Protein AF-A0A392QXQ5-F1 (afdb_monomer_lite)

Structure (mmCIF, N/CA/C/O backbone):
data_AF-A0A392QXQ5-F1
#
_entry.id   AF-A0A392QXQ5-F1
#
loop_
_atom_site.group_PDB
_atom_site.id
_atom_site.type_symbol
_atom_site.label_atom_id
_atom_site.label_alt_id
_atom_site.label_comp_id
_atom_site.label_asym_id
_atom_site.label_entity_id
_atom_site.label_seq_id
_atom_site.pdbx_PDB_ins_code
_atom_site.Cartn_x
_atom_site.Cartn_y
_atom_site.Cartn_z
_atom_site.occupancy
_atom_site.B_iso_or_equiv
_atom_site.auth_seq_id
_atom_site.auth_comp_id
_atom_site.auth_asym_id
_atom_site.auth_atom_id
_atom_site.pdbx_PDB_model_num
ATOM 1 N N . MET A 1 1 ? -25.030 0.371 0.013 1.00 56.38 1 MET A N 1
ATOM 2 C CA . MET A 1 1 ? -24.804 -0.456 -1.191 1.00 56.38 1 MET A CA 1
ATOM 3 C C . MET A 1 1 ? -24.640 0.428 -2.415 1.00 56.38 1 MET A C 1
ATOM 5 O O . MET A 1 1 ? -23.502 0.581 -2.814 1.00 56.38 1 MET A O 1
ATOM 9 N N . ILE A 1 2 ? -25.663 1.169 -2.863 1.00 69.69 2 ILE A N 1
ATOM 10 C CA . ILE A 1 2 ? -25.602 2.002 -4.089 1.00 69.69 2 ILE A CA 1
ATOM 11 C C . ILE A 1 2 ? -24.387 2.955 -4.162 1.00 69.69 2 ILE A C 1
ATOM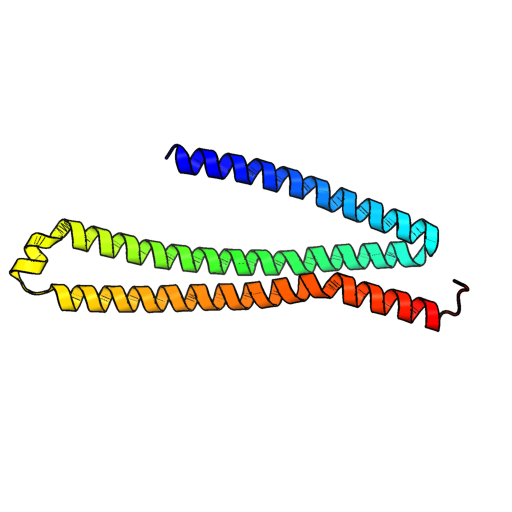 13 O O . ILE A 1 2 ? -23.762 3.052 -5.208 1.00 69.69 2 ILE A O 1
ATOM 17 N N . ASN A 1 3 ? -24.000 3.623 -3.066 1.00 71.44 3 ASN A N 1
ATOM 18 C CA . ASN A 1 3 ? -22.841 4.534 -3.077 1.00 71.44 3 ASN A CA 1
ATOM 19 C C . ASN A 1 3 ? -21.503 3.819 -3.337 1.00 71.44 3 ASN A C 1
ATOM 21 O O . ASN A 1 3 ? -20.674 4.322 -4.081 1.00 71.44 3 ASN A O 1
ATOM 25 N N . VAL A 1 4 ? -21.320 2.633 -2.746 1.00 69.25 4 VAL A N 1
ATOM 26 C CA . VAL A 1 4 ? -20.111 1.812 -2.924 1.00 69.25 4 VAL A CA 1
ATOM 27 C C . VAL A 1 4 ? -20.056 1.247 -4.342 1.00 69.25 4 VAL A C 1
ATOM 29 O O . VAL A 1 4 ? -18.980 1.145 -4.920 1.00 69.25 4 VAL A O 1
ATOM 32 N N . ASP A 1 5 ? -21.213 0.916 -4.918 1.00 73.62 5 ASP A N 1
ATOM 33 C CA . ASP A 1 5 ? -21.304 0.413 -6.288 1.00 73.62 5 ASP A CA 1
ATOM 34 C C . ASP A 1 5 ? -20.977 1.512 -7.316 1.00 73.62 5 ASP A C 1
ATOM 36 O O . ASP A 1 5 ? -20.257 1.254 -8.279 1.00 73.62 5 ASP A O 1
ATOM 40 N N . VAL A 1 6 ? -21.426 2.754 -7.088 1.00 76.38 6 VAL A N 1
ATOM 41 C CA . VAL A 1 6 ? -21.096 3.913 -7.942 1.00 76.38 6 VAL A CA 1
ATOM 42 C C . VAL A 1 6 ? -19.604 4.261 -7.872 1.00 76.38 6 VAL A C 1
ATOM 44 O O . VAL A 1 6 ? -18.991 4.489 -8.915 1.00 76.38 6 VAL A O 1
ATOM 47 N N . GLU A 1 7 ? -19.002 4.243 -6.678 1.00 73.06 7 GLU A N 1
ATOM 48 C CA . GLU A 1 7 ? -17.552 4.437 -6.503 1.00 73.06 7 GLU A CA 1
ATOM 49 C C . GLU A 1 7 ? -16.746 3.367 -7.247 1.00 73.06 7 GLU A C 1
ATOM 51 O O . GLU A 1 7 ? -15.837 3.689 -8.011 1.00 73.06 7 GLU A O 1
ATOM 56 N N . ARG A 1 8 ? -17.137 2.093 -7.113 1.00 71.19 8 ARG A N 1
ATOM 57 C CA . ARG A 1 8 ? -16.475 0.982 -7.810 1.00 71.19 8 ARG A CA 1
ATOM 58 C C . ARG A 1 8 ? -16.538 1.120 -9.324 1.00 71.19 8 ARG A C 1
ATOM 60 O O . ARG A 1 8 ? -15.553 0.833 -9.997 1.00 71.19 8 ARG A O 1
ATOM 67 N N . VAL A 1 9 ? -17.682 1.536 -9.867 1.00 76.44 9 VAL A N 1
ATOM 68 C CA . VAL A 1 9 ? -17.842 1.751 -11.312 1.00 76.44 9 VAL A CA 1
ATOM 69 C C . VAL A 1 9 ? -16.952 2.902 -11.789 1.00 76.44 9 VAL A C 1
ATOM 71 O O . VAL A 1 9 ? -16.299 2.766 -12.824 1.00 76.44 9 VAL A O 1
ATOM 74 N N . GLY A 1 10 ? -16.865 3.995 -11.026 1.00 76.38 10 GLY A N 1
ATOM 75 C CA . GLY A 1 10 ? -15.949 5.104 -11.316 1.00 76.38 10 GLY A CA 1
ATOM 76 C C . GLY A 1 10 ? -14.480 4.669 -11.334 1.00 76.38 10 GLY A C 1
ATOM 77 O O . GLY A 1 10 ? -13.762 4.945 -12.299 1.00 76.38 10 GLY A O 1
ATOM 78 N N . ASP A 1 11 ? -14.056 3.907 -10.325 1.00 73.38 11 ASP A N 1
ATOM 79 C CA . ASP A 1 11 ? -12.704 3.344 -10.260 1.00 73.38 11 ASP A CA 1
ATOM 80 C C . ASP A 1 11 ? -12.415 2.384 -11.417 1.00 73.38 11 ASP A C 1
ATOM 82 O O . ASP A 1 11 ? -11.297 2.363 -11.936 1.00 73.38 11 ASP A O 1
ATOM 86 N N . PHE A 1 12 ? -13.413 1.621 -11.868 1.00 73.25 12 PHE A N 1
ATOM 87 C CA . PHE A 1 12 ? -13.287 0.737 -13.026 1.00 73.25 12 PHE A CA 1
ATOM 88 C C . PHE A 1 12 ? -12.942 1.505 -14.302 1.00 73.25 12 PHE A C 1
ATOM 90 O O . PHE A 1 12 ? -12.029 1.106 -15.027 1.00 73.25 12 PHE A O 1
ATOM 97 N N . PHE A 1 13 ? -13.627 2.618 -14.571 1.00 77.19 13 PHE A N 1
ATOM 98 C CA . PHE A 1 13 ? -13.326 3.447 -15.740 1.00 77.19 13 PHE A CA 1
ATOM 99 C C . PHE A 1 13 ? -11.911 4.025 -15.681 1.00 77.19 13 PHE A C 1
ATOM 101 O O . PHE A 1 13 ? -11.207 4.026 -16.693 1.00 77.19 13 PHE A O 1
ATOM 108 N N . ASN A 1 14 ? -11.465 4.448 -14.498 1.00 70.31 14 ASN A N 1
ATOM 109 C CA . ASN A 1 14 ? -10.111 4.958 -14.303 1.00 70.31 14 ASN A CA 1
ATOM 110 C C . ASN A 1 14 ? -9.048 3.860 -14.530 1.00 70.31 14 ASN A C 1
ATOM 112 O O . ASN A 1 14 ? -8.073 4.066 -15.254 1.00 70.31 14 ASN A O 1
ATOM 116 N N . HIS A 1 15 ? -9.282 2.647 -14.016 1.00 72.31 15 HIS A N 1
ATOM 117 C CA . HIS A 1 15 ? -8.394 1.497 -14.233 1.00 72.31 15 HIS A CA 1
ATOM 118 C C . HIS A 1 15 ? -8.333 1.056 -15.701 1.00 72.31 15 HIS A C 1
ATOM 120 O O . HIS A 1 15 ? -7.251 0.747 -16.203 1.00 72.31 15 HIS A O 1
ATOM 126 N N . ILE A 1 16 ? -9.467 1.046 -16.408 1.00 77.06 16 ILE A N 1
ATOM 127 C CA . ILE A 1 16 ? -9.521 0.712 -17.840 1.00 77.06 16 ILE A CA 1
ATOM 128 C C . ILE A 1 16 ? -8.742 1.744 -18.660 1.00 77.06 16 ILE A C 1
ATOM 130 O O . ILE A 1 16 ? -8.002 1.375 -19.574 1.00 77.06 16 ILE A O 1
ATOM 134 N N . HIS A 1 17 ? -8.867 3.029 -18.320 1.00 73.12 17 HIS A N 1
ATOM 135 C CA . HIS A 1 17 ? -8.112 4.080 -18.990 1.00 73.12 17 HIS A CA 1
ATOM 136 C C . HIS A 1 17 ? -6.602 3.921 -18.752 1.00 73.12 17 HIS A C 1
ATOM 138 O O . HIS A 1 17 ? -5.822 3.938 -19.705 1.00 73.12 17 HIS A O 1
ATOM 144 N N . GLY A 1 18 ? -6.190 3.653 -17.509 1.00 71.12 18 GLY A N 1
ATOM 145 C CA . GLY A 1 18 ? -4.792 3.370 -17.171 1.00 71.12 18 GLY A CA 1
ATOM 146 C C . GLY A 1 18 ? -4.214 2.162 -17.921 1.00 71.12 18 GLY A C 1
ATOM 147 O O . GLY A 1 18 ? -3.097 2.239 -18.434 1.00 71.12 18 GLY A O 1
ATOM 148 N N . LEU A 1 19 ? -4.987 1.079 -18.063 1.00 72.12 19 LEU A N 1
ATOM 149 C CA . LEU A 1 19 ? -4.566 -0.150 -18.751 1.00 72.12 19 LEU A CA 1
ATOM 150 C C . LEU A 1 19 ? -4.152 0.071 -20.212 1.00 72.12 19 LEU A C 1
ATOM 152 O O . LEU A 1 19 ? -3.223 -0.587 -20.676 1.00 72.12 19 LEU A O 1
ATOM 156 N N . TRP A 1 20 ? -4.812 0.982 -20.935 1.00 73.88 20 TRP A N 1
ATOM 157 C CA . TRP A 1 20 ? -4.508 1.260 -22.346 1.00 73.88 20 TRP A CA 1
ATOM 158 C C . TRP A 1 20 ? -3.545 2.444 -22.546 1.00 73.88 20 TRP A C 1
ATOM 160 O O . TRP A 1 20 ? -2.771 2.462 -23.504 1.00 73.88 20 TRP A O 1
ATOM 170 N N . VAL A 1 21 ? -3.524 3.418 -21.632 1.00 74.62 21 VAL A N 1
ATOM 171 C CA . VAL A 1 21 ? -2.593 4.561 -21.705 1.00 74.62 21 VAL A CA 1
ATOM 172 C C . VAL A 1 21 ? -1.136 4.127 -21.482 1.00 74.62 21 VAL A C 1
ATOM 174 O O . VAL A 1 21 ? -0.248 4.584 -22.202 1.00 74.62 21 VAL A O 1
ATOM 177 N N . ILE A 1 22 ? -0.880 3.197 -20.555 1.00 70.75 22 ILE A N 1
ATOM 178 C CA . ILE A 1 22 ? 0.469 2.677 -20.250 1.00 70.75 22 ILE A CA 1
ATOM 179 C C . ILE A 1 22 ? 1.176 2.044 -21.473 1.00 70.75 22 ILE A C 1
ATOM 181 O O . ILE A 1 22 ? 2.327 2.413 -21.748 1.00 70.75 22 ILE A O 1
ATOM 185 N N . PRO A 1 23 ? 0.559 1.119 -22.241 1.00 72.19 23 PRO A N 1
ATOM 186 C CA . PRO A 1 23 ? 1.204 0.543 -23.419 1.00 72.19 23 PRO A CA 1
ATOM 187 C C . PRO A 1 23 ? 1.409 1.579 -24.527 1.00 72.19 23 PRO A C 1
ATOM 189 O O . PRO A 1 23 ? 2.476 1.595 -25.138 1.00 72.19 23 PRO A O 1
ATOM 192 N N . ILE A 1 24 ? 0.457 2.496 -24.740 1.00 73.94 24 ILE A N 1
ATOM 193 C CA . ILE A 1 24 ? 0.617 3.593 -25.709 1.00 73.94 24 ILE A CA 1
ATOM 194 C C . ILE A 1 24 ? 1.827 4.463 -25.362 1.00 73.94 24 ILE A C 1
ATOM 196 O O . ILE A 1 24 ? 2.662 4.730 -26.228 1.00 73.94 24 ILE A O 1
ATOM 200 N N . GLN A 1 25 ? 1.950 4.878 -24.101 1.00 73.50 25 GLN A N 1
ATOM 201 C CA . GLN A 1 25 ? 3.068 5.698 -23.641 1.00 73.50 25 GLN A CA 1
ATOM 202 C C . GLN A 1 25 ? 4.408 4.967 -23.812 1.00 73.50 25 GLN A C 1
ATOM 204 O O . GLN A 1 25 ? 5.393 5.571 -24.239 1.00 73.50 25 GLN A O 1
ATOM 209 N N . THR A 1 26 ? 4.432 3.660 -23.539 1.00 70.75 26 THR A N 1
ATOM 210 C CA . THR A 1 26 ? 5.624 2.819 -23.711 1.00 70.75 26 THR A CA 1
ATOM 211 C C . THR A 1 26 ? 6.045 2.737 -25.179 1.00 70.75 26 THR A C 1
ATOM 213 O O . THR A 1 26 ? 7.218 2.931 -25.487 1.00 70.75 26 THR A O 1
ATOM 216 N N . VAL A 1 27 ? 5.101 2.519 -26.100 1.00 71.38 27 VAL A N 1
ATOM 217 C CA . VAL A 1 27 ? 5.370 2.453 -27.549 1.00 71.38 27 VAL A CA 1
ATOM 218 C C . VAL A 1 27 ? 5.849 3.800 -28.097 1.00 71.38 27 VAL A C 1
ATOM 220 O O . VAL A 1 27 ? 6.801 3.839 -28.878 1.00 71.38 27 VAL A O 1
ATOM 223 N N . LEU A 1 28 ? 5.246 4.911 -27.665 1.00 72.19 28 LEU A N 1
ATOM 224 C CA . LEU A 1 28 ? 5.673 6.263 -28.047 1.00 72.19 28 LEU A CA 1
ATOM 225 C C . LEU A 1 28 ? 7.110 6.555 -27.597 1.00 72.19 28 LEU A C 1
ATOM 227 O O . LEU A 1 28 ? 7.923 7.002 -28.406 1.00 72.19 28 LEU A O 1
ATOM 231 N N . ALA A 1 29 ? 7.447 6.242 -26.343 1.00 67.19 29 ALA A N 1
ATOM 232 C CA . ALA A 1 29 ? 8.806 6.390 -25.826 1.00 67.19 29 ALA A CA 1
ATOM 233 C C . ALA A 1 29 ? 9.813 5.514 -26.595 1.00 67.19 29 ALA A C 1
ATOM 235 O O . ALA A 1 29 ? 10.886 5.991 -26.967 1.00 67.19 29 ALA A O 1
ATOM 236 N N . LEU A 1 30 ? 9.441 4.263 -26.900 1.00 63.94 30 LEU A N 1
ATOM 237 C CA . LEU A 1 30 ? 10.256 3.342 -27.701 1.00 63.94 30 LEU A CA 1
ATOM 238 C C . LEU A 1 30 ? 10.533 3.908 -29.099 1.00 63.94 30 LEU A C 1
ATOM 240 O O . LEU A 1 30 ? 11.655 3.837 -29.595 1.00 63.94 30 LEU A O 1
ATOM 244 N N . THR A 1 31 ? 9.505 4.489 -29.720 1.00 63.00 31 THR A N 1
ATOM 245 C CA . THR A 1 31 ? 9.566 5.038 -31.078 1.00 63.00 31 THR A CA 1
ATOM 246 C C . THR A 1 31 ? 10.486 6.254 -31.135 1.00 63.00 31 THR A C 1
ATOM 248 O O . THR A 1 31 ? 11.372 6.310 -31.985 1.00 63.00 31 THR A O 1
ATOM 251 N N . ILE A 1 32 ? 10.345 7.194 -30.193 1.00 66.56 32 ILE A N 1
ATOM 252 C CA . ILE A 1 32 ? 11.218 8.376 -30.098 1.00 66.56 32 ILE A CA 1
ATOM 253 C C . ILE A 1 32 ? 12.678 7.950 -29.890 1.00 66.56 32 ILE A C 1
ATOM 255 O O . ILE A 1 32 ? 13.576 8.485 -30.541 1.00 66.56 32 ILE A O 1
ATOM 259 N N . LEU A 1 33 ? 12.929 6.958 -29.034 1.00 64.62 33 LEU A N 1
ATOM 260 C CA . LEU A 1 33 ? 14.281 6.466 -28.770 1.00 64.62 33 LEU A CA 1
ATOM 261 C C . LEU A 1 33 ? 14.888 5.735 -29.981 1.00 64.62 33 LEU A C 1
ATOM 263 O O . LEU A 1 33 ? 16.068 5.916 -30.282 1.00 64.62 33 LEU A O 1
ATOM 267 N N . CYS A 1 34 ? 14.083 4.952 -30.703 1.00 60.16 34 CYS A N 1
ATOM 268 C CA . CYS A 1 34 ? 14.512 4.225 -31.898 1.00 60.16 34 CYS A CA 1
ATOM 269 C C . CYS A 1 34 ? 14.911 5.170 -33.042 1.00 60.16 34 CYS A C 1
ATOM 271 O O . CYS A 1 34 ? 15.856 4.877 -33.774 1.00 60.16 34 CYS A O 1
ATOM 273 N N . ILE A 1 35 ? 14.218 6.307 -33.177 1.00 60.97 35 ILE A N 1
ATOM 274 C CA . ILE A 1 35 ? 14.521 7.326 -34.193 1.00 60.97 35 ILE A CA 1
ATOM 275 C C . ILE A 1 35 ? 15.818 8.077 -33.855 1.00 60.97 35 ILE A C 1
ATOM 277 O O . ILE A 1 35 ? 16.568 8.415 -34.764 1.00 60.97 35 ILE A O 1
ATOM 281 N N . ASN A 1 36 ? 16.103 8.312 -32.569 1.00 61.44 36 ASN A N 1
ATOM 282 C CA . ASN A 1 36 ? 17.257 9.117 -32.155 1.00 61.44 36 ASN A CA 1
ATOM 283 C C . ASN A 1 36 ? 18.561 8.314 -31.971 1.00 61.44 36 ASN A C 1
ATOM 285 O O . ASN A 1 36 ? 19.627 8.860 -32.230 1.00 61.44 36 ASN A O 1
ATOM 289 N N . LEU A 1 37 ? 18.522 7.049 -31.522 1.00 58.88 37 LEU A N 1
ATOM 290 C CA . LEU A 1 37 ? 19.740 6.285 -31.176 1.00 58.88 37 LEU A CA 1
ATOM 291 C C . LEU A 1 37 ? 19.889 4.912 -31.898 1.00 58.88 37 LEU A C 1
ATOM 293 O O . LEU A 1 37 ? 20.874 4.204 -31.676 1.00 58.88 37 LEU A O 1
ATOM 297 N N . GLY A 1 38 ? 18.951 4.499 -32.762 1.00 64.38 38 GLY A N 1
ATOM 298 C CA . GLY A 1 38 ? 19.061 3.265 -33.567 1.00 64.38 38 GLY A CA 1
ATOM 299 C C . GLY A 1 38 ? 18.631 1.958 -32.868 1.00 64.38 38 GLY A C 1
ATOM 300 O O . GLY A 1 38 ? 17.866 1.964 -31.905 1.00 64.38 38 GLY A O 1
ATOM 301 N N . TRP A 1 39 ? 19.085 0.797 -33.375 1.00 57.38 39 TRP A N 1
ATOM 302 C CA . TRP A 1 39 ? 18.543 -0.534 -33.008 1.00 57.38 39 TRP A CA 1
ATOM 303 C C . TRP A 1 39 ? 18.954 -1.024 -31.603 1.00 57.38 39 TRP A C 1
ATOM 305 O O . TRP A 1 39 ? 18.204 -1.741 -30.941 1.00 57.38 39 TRP A O 1
ATOM 315 N N . ILE A 1 40 ? 20.121 -0.592 -31.118 1.00 61.38 40 ILE A N 1
ATOM 316 C CA . ILE A 1 40 ? 20.687 -0.949 -29.803 1.00 61.38 40 ILE A CA 1
ATOM 317 C C . ILE A 1 40 ? 19.799 -0.449 -28.629 1.00 61.38 40 ILE A C 1
ATOM 319 O O . ILE A 1 40 ? 19.466 -1.248 -27.750 1.00 61.38 40 ILE A O 1
ATOM 323 N N . PRO A 1 41 ? 19.329 0.814 -28.609 1.00 65.12 41 PRO A N 1
ATOM 324 C CA . PRO A 1 41 ? 18.394 1.318 -27.596 1.00 65.12 41 PRO A CA 1
ATOM 325 C C . PRO A 1 41 ? 17.046 0.611 -27.563 1.00 65.12 41 PRO A C 1
ATOM 327 O O . PRO A 1 41 ? 16.457 0.488 -26.493 1.00 65.12 41 PRO A O 1
ATOM 330 N N . SER A 1 42 ? 16.542 0.144 -28.710 1.00 64.75 42 SER A N 1
ATOM 331 C CA . SER A 1 42 ? 15.258 -0.564 -28.763 1.00 64.75 42 SER A CA 1
ATOM 332 C C . SER A 1 42 ? 15.309 -1.875 -27.972 1.00 64.75 42 SER A C 1
ATOM 334 O O . SER A 1 42 ? 14.336 -2.231 -27.307 1.00 64.75 42 SER A O 1
ATOM 336 N N . LEU A 1 43 ? 16.447 -2.576 -28.005 1.00 66.69 43 LEU A N 1
ATOM 337 C CA . LEU A 1 43 ? 16.660 -3.799 -27.231 1.00 66.69 43 LEU A CA 1
ATOM 338 C C . LEU A 1 43 ? 16.822 -3.497 -25.730 1.00 66.69 43 LEU A C 1
ATOM 340 O O . LEU A 1 43 ? 16.295 -4.227 -24.891 1.00 66.69 43 LEU A O 1
ATOM 344 N N . ALA A 1 44 ? 17.495 -2.391 -25.395 1.00 65.88 44 ALA A N 1
ATOM 345 C CA . ALA A 1 44 ? 17.618 -1.908 -24.019 1.00 65.88 44 ALA A CA 1
ATOM 346 C C . ALA A 1 44 ? 16.265 -1.463 -23.436 1.00 65.88 44 ALA A C 1
ATOM 348 O O . ALA A 1 44 ? 15.960 -1.738 -22.281 1.00 65.88 44 ALA A O 1
ATOM 349 N N . ALA A 1 45 ? 15.408 -0.826 -24.231 1.00 65.38 45 ALA A N 1
ATOM 350 C CA . ALA A 1 45 ? 14.081 -0.429 -23.782 1.00 65.38 45 ALA A CA 1
ATOM 351 C C . ALA A 1 45 ? 13.163 -1.647 -23.578 1.00 65.38 45 ALA A C 1
ATOM 353 O O . ALA A 1 45 ? 12.463 -1.718 -22.571 1.00 65.38 45 ALA A O 1
ATOM 354 N N . PHE A 1 46 ? 13.234 -2.656 -24.454 1.00 70.00 46 PHE A N 1
ATOM 355 C CA . PHE A 1 46 ? 12.507 -3.916 -24.265 1.00 70.00 46 PHE A CA 1
ATOM 356 C C . PHE A 1 46 ? 12.945 -4.662 -22.993 1.00 70.00 46 PHE A C 1
ATOM 358 O O . PHE A 1 46 ? 12.102 -5.178 -22.250 1.00 70.00 46 PHE A O 1
ATOM 365 N N . SER A 1 47 ? 14.251 -4.688 -22.698 1.00 71.81 47 SER A N 1
ATOM 366 C CA . SER A 1 47 ? 14.760 -5.308 -21.470 1.00 71.81 47 SER A CA 1
ATOM 367 C C . SER A 1 47 ? 14.332 -4.536 -20.219 1.00 71.81 47 SER A C 1
ATOM 369 O O . SER A 1 47 ? 13.918 -5.162 -19.244 1.00 71.81 47 SER A O 1
ATOM 371 N N . VAL A 1 48 ? 14.320 -3.200 -20.264 1.00 69.88 48 VAL A N 1
ATOM 372 C CA . VAL A 1 48 ? 13.820 -2.351 -19.171 1.00 69.88 48 VAL A CA 1
ATOM 373 C C . VAL A 1 48 ? 12.321 -2.550 -18.950 1.00 69.88 48 VAL A C 1
ATOM 375 O O . VAL A 1 48 ? 11.911 -2.768 -17.814 1.00 69.88 48 VAL A O 1
ATOM 378 N N . THR A 1 49 ? 11.491 -2.552 -19.997 1.00 71.62 49 THR A N 1
ATOM 379 C CA . THR A 1 49 ? 10.045 -2.802 -19.860 1.00 71.62 49 THR A CA 1
ATOM 380 C C . THR A 1 49 ? 9.768 -4.190 -19.282 1.00 71.62 49 THR A C 1
ATOM 382 O O . THR A 1 49 ? 8.931 -4.331 -18.390 1.00 71.62 49 THR A O 1
ATOM 385 N N . THR A 1 50 ? 10.509 -5.208 -19.725 1.00 76.25 50 THR A N 1
ATOM 386 C CA . THR A 1 50 ? 10.390 -6.570 -19.183 1.00 76.25 50 THR A CA 1
ATOM 387 C C . THR A 1 50 ? 10.801 -6.617 -17.711 1.00 76.25 50 THR A C 1
ATOM 389 O O . THR A 1 50 ? 10.083 -7.187 -16.891 1.00 76.25 50 THR A O 1
ATOM 392 N N . LEU A 1 51 ? 11.907 -5.961 -17.347 1.00 75.06 51 LEU A N 1
ATOM 393 C CA . LEU A 1 51 ? 12.369 -5.859 -15.963 1.00 75.06 51 LEU A CA 1
ATOM 394 C C . LEU A 1 51 ? 11.334 -5.149 -15.079 1.00 75.06 51 LEU A C 1
ATOM 396 O O . LEU A 1 51 ? 11.021 -5.627 -13.995 1.00 75.06 51 LEU A O 1
ATOM 400 N N . VAL A 1 52 ? 10.750 -4.048 -15.555 1.00 70.56 52 VAL A N 1
ATOM 401 C CA . VAL A 1 52 ? 9.698 -3.306 -14.847 1.00 70.56 52 VAL A CA 1
ATOM 402 C C . VAL A 1 52 ? 8.456 -4.179 -14.647 1.00 70.56 52 VAL A C 1
ATOM 404 O O . VAL A 1 52 ? 7.913 -4.207 -13.544 1.00 70.56 52 VAL A O 1
ATOM 407 N N . MET A 1 53 ? 8.023 -4.939 -15.656 1.00 73.06 53 MET A N 1
ATOM 408 C CA . MET A 1 53 ? 6.882 -5.861 -15.542 1.00 73.06 53 MET A CA 1
ATOM 409 C C . MET A 1 53 ? 7.145 -6.966 -14.501 1.00 73.06 53 MET A C 1
ATOM 411 O O . MET A 1 53 ? 6.300 -7.248 -13.643 1.00 73.06 53 MET A O 1
ATOM 415 N N . VAL A 1 54 ? 8.347 -7.552 -14.534 1.00 74.81 54 VAL A N 1
ATOM 416 C CA . VAL A 1 54 ? 8.779 -8.594 -13.590 1.00 74.81 54 VAL A CA 1
ATOM 417 C C . VAL A 1 54 ? 8.940 -8.041 -12.177 1.00 74.81 54 VAL A C 1
ATOM 419 O O . VAL A 1 54 ? 8.591 -8.740 -11.238 1.00 74.81 54 VAL A O 1
ATOM 422 N N . CYS A 1 55 ? 9.402 -6.802 -12.001 1.00 73.62 55 CYS A N 1
ATOM 423 C CA . CYS A 1 55 ? 9.527 -6.164 -10.688 1.00 73.62 55 CYS A CA 1
ATOM 424 C C . CYS A 1 55 ? 8.175 -5.733 -10.104 1.00 73.62 55 CYS A C 1
ATOM 426 O O . CYS A 1 55 ? 7.976 -5.849 -8.898 1.00 73.62 55 CYS A O 1
ATOM 428 N N . ASN A 1 56 ? 7.229 -5.268 -10.929 1.00 73.06 56 ASN A N 1
ATOM 429 C CA . ASN A 1 56 ? 5.907 -4.842 -10.453 1.00 73.06 56 ASN A CA 1
ATOM 430 C C . ASN A 1 56 ? 5.037 -6.017 -9.987 1.00 73.06 56 ASN A C 1
ATOM 432 O O . ASN A 1 56 ? 4.280 -5.876 -9.031 1.00 73.06 56 ASN A O 1
ATOM 436 N N . THR A 1 57 ? 5.160 -7.183 -10.622 1.00 75.62 57 THR A N 1
ATOM 437 C CA . THR A 1 57 ? 4.351 -8.370 -10.295 1.00 75.62 57 THR A CA 1
ATOM 438 C C . THR A 1 57 ? 4.496 -8.845 -8.831 1.00 75.62 57 THR A C 1
ATOM 440 O O . THR A 1 57 ? 3.477 -8.938 -8.145 1.00 75.62 57 THR A O 1
ATOM 443 N N . PRO A 1 58 ? 5.703 -9.119 -8.292 1.00 76.31 58 PRO A N 1
ATOM 444 C CA . PRO A 1 58 ? 5.882 -9.523 -6.896 1.00 76.31 58 PRO A CA 1
ATOM 445 C C . PRO A 1 58 ? 5.549 -8.391 -5.918 1.00 76.31 58 PRO A C 1
ATOM 447 O O . PRO A 1 58 ? 5.101 -8.634 -4.803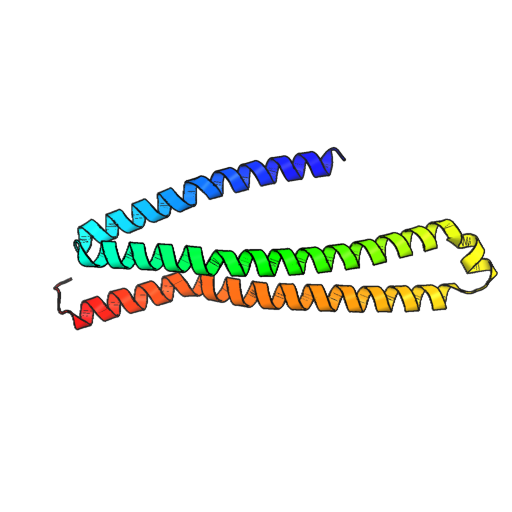 1.00 76.31 58 PRO A O 1
ATOM 450 N N . LEU A 1 59 ? 5.736 -7.140 -6.333 1.00 74.12 59 LEU A N 1
ATOM 451 C CA . LEU A 1 59 ? 5.406 -5.972 -5.525 1.00 74.12 59 LEU A CA 1
ATOM 452 C C . LEU A 1 59 ? 3.894 -5.853 -5.312 1.00 74.12 59 LEU A C 1
ATOM 454 O O . LEU A 1 59 ? 3.434 -5.662 -4.186 1.00 74.12 59 LEU A O 1
ATOM 458 N N . ALA A 1 60 ? 3.126 -6.043 -6.386 1.00 75.56 60 ALA A N 1
ATOM 459 C CA . ALA A 1 60 ? 1.672 -6.046 -6.355 1.00 75.56 60 ALA A CA 1
ATOM 460 C C . ALA A 1 60 ? 1.131 -7.206 -5.508 1.00 75.56 60 ALA A C 1
ATOM 462 O O . ALA A 1 60 ? 0.214 -7.003 -4.712 1.00 75.56 60 ALA A O 1
ATOM 463 N N . THR A 1 61 ? 1.713 -8.407 -5.606 1.00 77.00 61 THR A N 1
ATOM 464 C CA . THR A 1 61 ? 1.285 -9.545 -4.772 1.00 77.00 61 THR A CA 1
ATOM 465 C C . THR A 1 61 ? 1.621 -9.339 -3.294 1.00 77.00 61 THR A C 1
ATOM 467 O O . THR A 1 61 ? 0.796 -9.657 -2.434 1.00 77.00 61 THR A O 1
ATOM 470 N N . MET A 1 62 ? 2.774 -8.740 -2.972 1.00 76.56 62 MET A N 1
ATOM 471 C CA . MET A 1 62 ? 3.105 -8.349 -1.596 1.00 76.56 62 MET A CA 1
ATOM 472 C C . MET A 1 62 ? 2.125 -7.306 -1.046 1.00 76.56 62 MET A C 1
ATOM 474 O O . MET A 1 62 ? 1.655 -7.453 0.084 1.00 76.56 62 MET A O 1
ATOM 478 N N . GLN A 1 63 ? 1.784 -6.281 -1.834 1.00 75.88 63 GLN A N 1
ATOM 479 C CA . GLN A 1 63 ? 0.797 -5.272 -1.445 1.00 75.88 63 GLN A CA 1
ATOM 480 C C . GLN A 1 63 ? -0.581 -5.896 -1.214 1.00 75.88 63 GLN A C 1
ATOM 482 O O . GLN A 1 63 ? -1.170 -5.655 -0.165 1.00 75.88 63 GLN A O 1
ATOM 487 N N . GLN A 1 64 ? -1.052 -6.764 -2.116 1.00 80.62 64 GLN A N 1
ATOM 488 C CA . GLN A 1 64 ? -2.326 -7.478 -1.960 1.00 80.62 64 GLN A CA 1
ATOM 489 C C . GLN A 1 64 ? -2.371 -8.324 -0.684 1.00 80.62 64 GLN A C 1
ATOM 491 O O . GLN A 1 64 ? -3.358 -8.276 0.053 1.00 80.62 64 GLN A O 1
ATOM 496 N N . GLY A 1 65 ? -1.301 -9.068 -0.383 1.00 83.94 65 GLY A N 1
ATOM 497 C CA . GLY A 1 65 ? -1.218 -9.858 0.847 1.00 83.94 65 GLY A CA 1
ATOM 498 C C . GLY A 1 65 ? -1.304 -8.989 2.104 1.00 83.94 65 GLY A C 1
ATOM 499 O O . GLY A 1 65 ? -1.972 -9.347 3.074 1.00 83.94 65 GLY A O 1
ATOM 500 N N . LEU A 1 66 ? -0.678 -7.814 2.077 1.00 79.25 66 LEU A N 1
ATOM 501 C CA . LEU A 1 66 ? -0.684 -6.878 3.195 1.00 79.25 66 LEU A CA 1
ATOM 502 C C . LEU A 1 66 ? -2.041 -6.165 3.340 1.00 79.25 66 LEU A C 1
ATOM 504 O O . LEU A 1 66 ? -2.535 -6.026 4.458 1.00 79.25 66 LEU A O 1
ATOM 508 N N . THR A 1 67 ? -2.693 -5.813 2.228 1.00 78.38 67 THR A N 1
ATOM 509 C CA . THR A 1 67 ? -4.076 -5.312 2.205 1.00 78.38 67 THR A CA 1
ATOM 510 C C . THR A 1 67 ? -5.048 -6.344 2.771 1.00 78.38 67 THR A C 1
ATOM 512 O O . THR A 1 67 ? -5.877 -5.990 3.604 1.00 78.38 67 THR A O 1
ATOM 515 N N . SER A 1 68 ? -4.910 -7.624 2.411 1.00 86.38 68 SER A N 1
ATOM 516 C CA . SER A 1 68 ? -5.727 -8.700 2.987 1.00 86.38 68 SER A CA 1
ATOM 517 C C . SER A 1 68 ? -5.575 -8.776 4.508 1.00 86.38 68 SER A C 1
ATOM 519 O O . SER A 1 68 ? -6.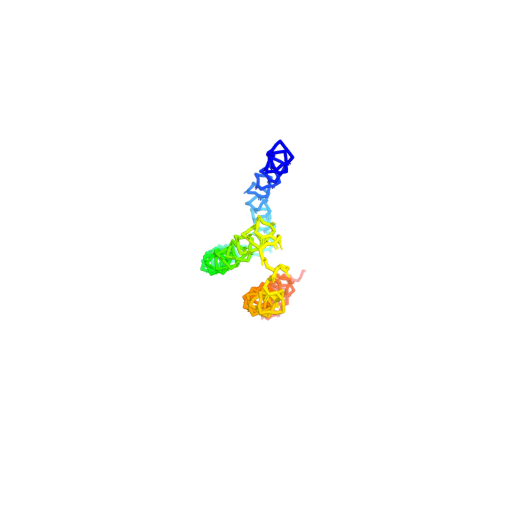574 -8.886 5.212 1.00 86.38 68 SER A O 1
ATOM 521 N N . LYS A 1 69 ? -4.351 -8.647 5.038 1.00 83.31 69 LYS A N 1
ATOM 522 C CA . LYS A 1 69 ? -4.116 -8.634 6.493 1.00 83.31 69 LYS A CA 1
ATOM 523 C C . LYS A 1 69 ? -4.720 -7.421 7.194 1.00 83.31 69 LYS A C 1
ATOM 525 O O . LYS A 1 69 ? -5.199 -7.553 8.318 1.00 83.31 69 LYS A O 1
ATOM 530 N N . ILE A 1 70 ? -4.700 -6.256 6.548 1.00 81.81 70 ILE A N 1
ATOM 531 C CA . ILE A 1 70 ? -5.367 -5.055 7.062 1.00 81.81 70 ILE A CA 1
ATOM 532 C C . ILE A 1 70 ? -6.879 -5.291 7.115 1.00 81.81 70 ILE A C 1
ATOM 534 O O . ILE A 1 70 ? -7.483 -5.033 8.151 1.00 81.81 70 ILE A O 1
ATOM 538 N N . MET A 1 71 ? -7.470 -5.850 6.054 1.00 81.31 71 MET A N 1
ATOM 539 C CA . MET A 1 71 ? -8.903 -6.158 6.009 1.00 81.31 71 MET A CA 1
ATOM 540 C C . MET A 1 71 ? -9.321 -7.141 7.108 1.00 81.31 71 MET A C 1
ATOM 542 O O . MET A 1 71 ? -10.278 -6.856 7.824 1.00 81.31 71 MET A O 1
ATOM 546 N N . ASP A 1 72 ? -8.564 -8.224 7.323 1.00 87.69 72 ASP A N 1
ATOM 547 C CA . ASP A 1 72 ? -8.828 -9.181 8.410 1.00 87.69 72 ASP A CA 1
ATOM 548 C C . ASP A 1 72 ? -8.842 -8.488 9.792 1.00 87.69 72 ASP A C 1
ATOM 550 O O . ASP A 1 72 ? -9.699 -8.760 10.640 1.00 87.69 72 ASP A O 1
ATOM 554 N N . ALA A 1 73 ? -7.891 -7.575 10.036 1.00 82.69 73 ALA A N 1
ATOM 555 C CA . ALA A 1 73 ? -7.797 -6.827 11.291 1.00 82.69 73 ALA A CA 1
ATOM 556 C C . ALA A 1 73 ? -8.948 -5.818 11.457 1.00 82.69 73 ALA A C 1
ATOM 558 O O . ALA A 1 73 ? -9.534 -5.714 12.542 1.00 82.69 73 ALA A O 1
ATOM 559 N N . THR A 1 74 ? -9.305 -5.109 10.384 1.00 82.00 74 THR A N 1
ATOM 560 C CA . THR A 1 74 ? -10.437 -4.177 10.358 1.00 82.00 74 THR A CA 1
ATOM 561 C C . THR A 1 74 ? -11.762 -4.907 10.605 1.00 82.00 74 THR A C 1
ATOM 563 O O . THR A 1 74 ? -12.567 -4.437 11.414 1.00 82.00 74 THR A O 1
ATOM 566 N N . ASP A 1 75 ? -11.969 -6.082 10.004 1.00 88.12 75 ASP A N 1
ATOM 567 C CA . ASP A 1 75 ? -13.166 -6.907 10.211 1.00 88.12 75 ASP A CA 1
ATOM 568 C C . ASP A 1 75 ? -13.280 -7.387 11.662 1.00 88.12 75 ASP A C 1
ATOM 570 O O . ASP A 1 75 ? -14.354 -7.303 12.270 1.00 88.12 75 ASP A O 1
ATOM 574 N N . ALA A 1 76 ? -12.170 -7.818 12.269 1.00 86.06 76 ALA A N 1
ATOM 575 C CA . ALA A 1 76 ? -12.142 -8.206 13.678 1.00 86.06 76 ALA A CA 1
ATOM 576 C C . ALA A 1 76 ? -12.540 -7.041 14.604 1.00 86.06 76 ALA A C 1
ATOM 578 O O . ALA A 1 76 ? -13.360 -7.220 15.516 1.00 86.06 76 ALA A O 1
ATOM 579 N N . ARG A 1 77 ? -12.021 -5.830 14.350 1.00 87.44 77 ARG A N 1
ATOM 580 C CA . ARG A 1 77 ? -12.403 -4.616 15.092 1.00 87.44 77 ARG A CA 1
ATOM 581 C C . ARG A 1 77 ? -13.880 -4.281 14.892 1.00 87.44 77 ARG A C 1
ATOM 583 O O . ARG A 1 77 ? -14.573 -3.964 15.864 1.00 87.44 77 ARG A O 1
ATOM 590 N N . MET A 1 78 ? -14.371 -4.341 13.657 1.00 83.69 78 MET A N 1
ATOM 591 C CA . MET A 1 78 ? -15.748 -3.980 13.318 1.00 83.69 78 MET A CA 1
ATOM 592 C C . MET A 1 78 ? -16.754 -4.950 13.942 1.00 83.69 78 MET A C 1
ATOM 594 O O . MET A 1 78 ? -17.741 -4.509 14.536 1.00 83.69 78 MET A O 1
ATOM 598 N N . LYS A 1 79 ? -16.455 -6.254 13.915 1.00 88.12 79 LYS A N 1
ATOM 599 C CA . LYS A 1 79 ? -17.244 -7.285 14.598 1.00 88.12 79 LYS A CA 1
ATOM 600 C C . LYS A 1 79 ? -17.307 -7.039 16.104 1.00 88.12 79 LYS A C 1
ATOM 602 O O . LYS A 1 79 ? -18.396 -6.985 16.671 1.00 88.12 79 LYS A O 1
ATOM 607 N N . MET A 1 80 ? -16.158 -6.816 16.739 1.00 82.62 80 MET A N 1
ATOM 608 C CA . MET A 1 80 ? -16.078 -6.590 18.184 1.00 82.62 80 MET A CA 1
ATOM 609 C C . MET A 1 80 ? -16.806 -5.305 18.611 1.00 82.62 80 MET A C 1
ATOM 611 O O . MET A 1 80 ? -17.548 -5.298 19.595 1.00 82.62 80 MET A O 1
ATOM 615 N N . THR A 1 81 ? -16.684 -4.234 17.823 1.00 85.69 81 THR A N 1
ATOM 616 C CA . THR A 1 81 ? -17.420 -2.980 18.048 1.00 85.69 81 THR A CA 1
ATOM 617 C C . THR A 1 81 ? -18.931 -3.194 17.913 1.00 85.69 81 THR A C 1
ATOM 619 O O . THR A 1 81 ? -19.699 -2.717 18.746 1.00 85.69 81 THR A O 1
ATOM 622 N N . SER A 1 82 ? -19.371 -3.953 16.904 1.00 88.12 82 SER A N 1
ATOM 623 C CA . SER A 1 82 ? -20.788 -4.268 16.692 1.00 88.12 82 SER A CA 1
ATOM 624 C C . SER A 1 82 ? -21.378 -5.083 17.849 1.00 88.12 82 SER A C 1
ATOM 626 O O . SER A 1 82 ? -22.443 -4.739 18.363 1.00 88.12 82 SER A O 1
ATOM 628 N N . GLU A 1 83 ? -20.663 -6.107 18.323 1.00 86.50 83 GLU A N 1
ATOM 629 C CA . GLU A 1 83 ? -21.066 -6.914 19.485 1.00 86.50 83 GLU A CA 1
ATOM 630 C C . GLU A 1 83 ? -21.147 -6.079 20.772 1.00 86.50 83 GLU A C 1
ATOM 632 O O . GLU A 1 83 ? -22.071 -6.261 21.570 1.00 86.50 83 GLU A O 1
ATOM 637 N N . THR A 1 84 ? -20.222 -5.131 20.945 1.00 86.06 84 THR A N 1
ATOM 638 C CA . THR A 1 84 ? -20.195 -4.195 22.081 1.00 86.06 84 THR A CA 1
ATOM 639 C C . THR A 1 84 ? -21.420 -3.281 22.071 1.00 86.06 84 THR A C 1
ATOM 641 O O . THR A 1 84 ? -22.122 -3.176 23.075 1.00 86.06 84 THR A O 1
ATOM 644 N N . ILE A 1 85 ? -21.726 -2.665 20.923 1.00 86.25 85 ILE A N 1
ATOM 645 C CA . ILE A 1 85 ? -22.888 -1.777 20.769 1.00 86.25 85 ILE A CA 1
ATOM 646 C C . ILE A 1 85 ? -24.192 -2.557 20.972 1.00 86.25 85 ILE A C 1
ATOM 648 O O . ILE A 1 85 ? -25.103 -2.075 21.646 1.00 86.25 85 ILE A O 1
ATOM 652 N N . LYS A 1 86 ? -24.276 -3.785 20.443 1.00 90.06 86 LYS A N 1
ATOM 653 C CA . LYS A 1 86 ? -25.463 -4.641 20.574 1.00 90.06 86 LYS A CA 1
ATOM 654 C C . LYS A 1 86 ? -25.766 -5.016 22.030 1.00 90.06 86 LYS A C 1
ATOM 656 O O . LYS A 1 86 ? -26.933 -5.136 22.386 1.00 90.06 86 LY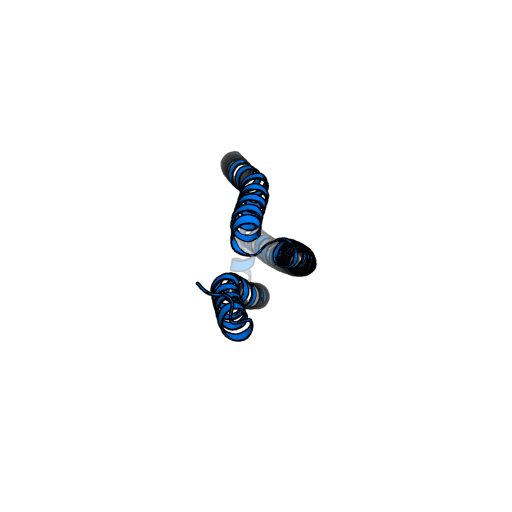S A O 1
ATOM 661 N N . ASN A 1 87 ? -24.740 -5.167 22.870 1.00 89.31 87 ASN A N 1
ATOM 662 C CA . ASN A 1 87 ? -24.873 -5.578 24.274 1.00 89.31 87 ASN A CA 1
ATOM 663 C C . ASN A 1 87 ? -24.601 -4.438 25.279 1.00 89.31 87 ASN A C 1
ATOM 665 O O . ASN A 1 87 ? -24.299 -4.696 26.446 1.00 89.31 87 ASN A O 1
ATOM 669 N N . MET A 1 88 ? -24.729 -3.174 24.860 1.00 89.31 88 MET A N 1
ATOM 670 C CA . MET A 1 88 ? -24.309 -2.006 25.649 1.00 89.31 88 MET A CA 1
ATOM 671 C C . MET A 1 88 ? -24.970 -1.910 27.037 1.00 89.31 88 MET A C 1
ATOM 673 O O . MET A 1 88 ? -24.312 -1.545 28.011 1.00 89.31 88 MET A O 1
ATOM 677 N N . GLN A 1 89 ? -26.258 -2.258 27.161 1.00 89.31 89 GLN A N 1
ATOM 678 C CA . GLN A 1 89 ? -26.954 -2.250 28.458 1.00 89.31 89 GLN A CA 1
ATOM 679 C C . GLN A 1 89 ? -26.329 -3.225 29.464 1.00 89.31 89 GLN A C 1
ATOM 681 O O . GLN A 1 89 ? -26.176 -2.879 30.632 1.00 89.31 89 GLN A O 1
ATOM 686 N N . ILE A 1 90 ? -25.930 -4.416 29.010 1.00 87.94 90 ILE A N 1
ATOM 687 C CA . ILE A 1 90 ? -25.326 -5.452 29.857 1.00 87.94 90 ILE A CA 1
ATOM 688 C C . ILE A 1 90 ? -23.931 -5.007 30.306 1.00 87.94 90 ILE A C 1
ATOM 690 O O . ILE A 1 90 ? -23.590 -5.130 31.480 1.00 87.94 90 ILE A O 1
ATOM 694 N N . LEU A 1 91 ? -23.144 -4.422 29.396 1.00 86.81 91 LEU A N 1
ATOM 695 C CA . LEU A 1 91 ? -21.816 -3.897 29.726 1.00 86.81 91 LEU A CA 1
ATOM 696 C C . LEU A 1 91 ? -21.875 -2.800 30.795 1.00 86.81 91 LEU A C 1
ATOM 698 O O . LEU A 1 91 ? -21.041 -2.801 31.703 1.00 86.81 91 LEU A O 1
ATOM 702 N N . LYS A 1 92 ? -22.868 -1.904 30.713 1.00 87.50 92 LYS A N 1
ATOM 703 C CA . LYS A 1 92 ? -23.116 -0.875 31.733 1.00 87.50 92 LYS A CA 1
ATOM 704 C C . LYS A 1 92 ? -23.524 -1.463 33.075 1.00 87.50 92 LYS A C 1
ATOM 706 O O . LYS A 1 92 ? -23.054 -0.991 34.103 1.00 87.50 92 LYS A O 1
ATOM 711 N N . LEU A 1 93 ? -24.363 -2.498 33.069 1.00 88.06 93 LEU A N 1
ATOM 712 C CA . LEU A 1 93 ? -24.841 -3.145 34.293 1.00 88.06 93 LEU A CA 1
ATOM 713 C C . LEU A 1 93 ? -23.699 -3.792 35.097 1.00 88.06 93 LEU A C 1
ATOM 715 O O . LEU A 1 93 ? -23.746 -3.822 36.323 1.00 88.06 93 LEU A O 1
ATOM 719 N N . HIS A 1 94 ? -22.674 -4.292 34.402 1.00 87.25 94 HIS A N 1
ATOM 720 C CA . HIS A 1 94 ? -21.517 -4.970 34.994 1.00 87.25 94 HIS A CA 1
ATOM 721 C C . HIS A 1 94 ? -20.253 -4.095 35.098 1.00 87.25 94 HIS A C 1
ATOM 723 O O . HIS A 1 94 ? -19.207 -4.595 35.511 1.00 87.25 94 HIS A O 1
ATOM 729 N N . SER A 1 95 ? -20.312 -2.811 34.716 1.00 87.50 95 SER A N 1
ATOM 730 C CA . SER A 1 95 ? -19.149 -1.905 34.649 1.00 87.50 95 SER A CA 1
ATOM 731 C C . SER A 1 95 ? -17.97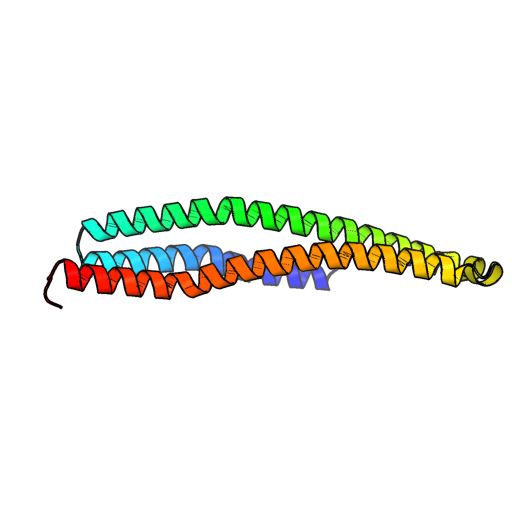5 -2.450 33.811 1.00 87.50 95 SER A C 1
ATOM 733 O O . SER A 1 95 ? -16.810 -2.152 34.073 1.00 87.50 95 SER A O 1
ATOM 735 N N . TRP A 1 96 ? -18.261 -3.252 32.778 1.00 90.56 96 TRP A N 1
ATOM 736 C CA . TRP A 1 96 ? -17.250 -3.884 31.910 1.00 90.56 96 TRP A CA 1
ATOM 737 C C . TRP A 1 96 ? -16.762 -2.990 30.760 1.00 90.56 96 TRP A C 1
ATOM 739 O O . TRP A 1 96 ? -15.945 -3.422 29.944 1.00 90.56 96 TRP A O 1
ATOM 749 N N . GLU A 1 97 ? -17.225 -1.739 30.695 1.00 86.88 97 GLU A N 1
ATOM 750 C CA . GLU A 1 97 ? -16.888 -0.783 29.632 1.00 86.88 97 GLU A CA 1
ATOM 751 C C . GLU A 1 97 ? -15.371 -0.598 29.466 1.00 86.88 97 GLU A C 1
ATOM 753 O O . GLU A 1 97 ? -14.862 -0.648 28.348 1.00 86.88 97 GLU A O 1
ATOM 758 N N . LEU A 1 98 ? -14.632 -0.466 30.575 1.00 87.69 98 LEU A N 1
ATOM 759 C CA . LEU A 1 98 ? -13.173 -0.296 30.564 1.00 87.69 98 LEU A CA 1
ATOM 760 C C . LEU A 1 98 ? -12.435 -1.523 30.011 1.00 87.69 98 LEU A C 1
ATOM 762 O O . LEU A 1 98 ? -11.487 -1.376 29.242 1.00 87.69 98 LEU A O 1
ATOM 766 N N . ILE A 1 99 ? -12.890 -2.730 30.355 1.00 87.75 99 ILE A N 1
ATOM 767 C CA . ILE A 1 99 ? -12.275 -3.989 29.906 1.00 87.75 99 ILE A CA 1
ATOM 768 C C . ILE A 1 99 ? -12.456 -4.144 28.389 1.00 87.75 99 ILE A C 1
ATOM 770 O O . ILE A 1 99 ? -11.515 -4.488 27.669 1.00 87.75 99 ILE A O 1
ATOM 774 N N . PHE A 1 100 ? -13.656 -3.846 27.883 1.00 85.56 100 PHE A N 1
ATOM 775 C CA . PHE A 1 100 ? -13.939 -3.869 26.447 1.00 85.56 100 PHE A CA 1
ATOM 776 C C . PHE A 1 100 ? -13.190 -2.772 25.688 1.00 85.56 100 PHE A C 1
ATOM 778 O O . PHE A 1 100 ? -12.644 -3.037 24.616 1.00 85.56 100 PHE A O 1
ATOM 785 N N . LEU A 1 101 ? -13.103 -1.566 26.254 1.00 87.50 101 LEU A N 1
ATOM 786 C CA . LEU A 1 101 ? -12.336 -0.465 25.678 1.00 87.50 101 LEU A CA 1
ATOM 787 C C . LEU A 1 101 ? -10.855 -0.834 25.537 1.00 87.50 101 LEU A C 1
ATOM 789 O O . LEU A 1 101 ? -10.273 -0.638 24.471 1.00 87.50 101 LEU A O 1
ATOM 793 N N . GLN A 1 102 ? -10.259 -1.423 26.575 1.00 91.00 102 GLN A N 1
ATOM 794 C CA . GLN A 1 102 ? -8.867 -1.867 26.535 1.00 91.00 102 GLN A CA 1
ATOM 795 C C . GLN A 1 102 ? -8.648 -2.937 25.458 1.00 91.00 102 GLN A C 1
ATOM 797 O O . GLN A 1 102 ? -7.673 -2.873 24.709 1.00 91.00 102 GLN A O 1
ATOM 802 N N . LYS A 1 103 ? -9.587 -3.878 25.314 1.00 88.88 103 LYS A N 1
ATOM 803 C CA . LYS A 1 103 ? -9.542 -4.887 24.249 1.00 88.88 103 LYS A CA 1
ATOM 804 C C . LYS A 1 103 ? -9.644 -4.251 22.854 1.00 88.88 103 LYS A C 1
ATOM 806 O O . LYS A 1 103 ? -8.936 -4.671 21.943 1.00 88.88 103 LYS A O 1
ATOM 811 N N . LEU A 1 104 ? -10.471 -3.216 22.684 1.00 88.75 104 LEU A N 1
ATOM 812 C CA . LEU A 1 104 ? -10.628 -2.501 21.411 1.00 88.75 104 LEU A CA 1
ATOM 813 C C . LEU A 1 104 ? -9.353 -1.732 21.042 1.00 88.75 104 LEU A C 1
ATOM 815 O O . LEU A 1 104 ? -8.958 -1.722 19.877 1.00 88.75 104 LEU A O 1
ATOM 819 N N . LEU A 1 105 ? -8.692 -1.125 22.031 1.00 90.31 105 LEU A N 1
ATOM 820 C CA . LEU A 1 105 ? -7.412 -0.439 21.845 1.00 90.31 105 LEU A CA 1
ATOM 821 C C . LEU A 1 105 ? -6.307 -1.409 21.409 1.00 90.31 105 LEU A C 1
ATOM 823 O O . LEU A 1 105 ? -5.595 -1.110 20.458 1.00 90.31 105 LEU A O 1
ATOM 827 N N . GLN A 1 106 ? -6.232 -2.607 21.996 1.00 91.56 106 GLN A N 1
ATOM 828 C CA . GLN A 1 106 ? -5.277 -3.639 21.562 1.00 91.56 106 GLN A CA 1
ATOM 829 C C . GLN A 1 106 ? -5.497 -4.080 20.101 1.00 91.56 106 GLN A C 1
ATOM 831 O O . GLN A 1 106 ? -4.541 -4.255 19.339 1.00 91.56 106 GLN A O 1
ATOM 836 N N . LEU A 1 107 ? -6.760 -4.235 19.689 1.00 84.88 107 LEU A N 1
ATOM 837 C CA . LEU A 1 107 ? -7.123 -4.510 18.293 1.00 84.88 107 LEU A CA 1
ATOM 838 C C . LEU A 1 107 ? -6.713 -3.354 17.366 1.00 84.88 107 LEU A C 1
ATOM 840 O O . LEU A 1 107 ? -6.154 -3.597 16.296 1.00 84.88 107 LEU A O 1
ATOM 844 N N . ARG A 1 108 ? -6.929 -2.106 17.797 1.00 87.06 108 ARG A N 1
ATOM 845 C CA . ARG A 1 108 ? -6.550 -0.900 17.048 1.00 87.06 108 ARG A CA 1
ATOM 846 C C . ARG A 1 108 ? -5.035 -0.765 16.878 1.00 87.06 108 ARG A C 1
ATOM 848 O O . ARG A 1 108 ? -4.591 -0.433 15.782 1.00 87.06 108 ARG A O 1
ATOM 855 N N . ASP A 1 109 ? -4.248 -1.048 17.912 1.00 91.56 109 ASP A N 1
ATOM 856 C CA . ASP A 1 109 ? -2.780 -1.019 17.826 1.00 91.56 109 ASP A CA 1
ATOM 857 C C . ASP A 1 109 ? -2.258 -2.063 16.831 1.00 91.56 109 ASP A C 1
ATOM 859 O O . ASP A 1 109 ? -1.344 -1.799 16.045 1.00 91.56 109 ASP A O 1
ATOM 863 N N . THR A 1 110 ? -2.889 -3.240 16.808 1.00 86.75 110 THR A N 1
ATOM 864 C CA . THR A 1 110 ? -2.555 -4.300 15.849 1.00 86.75 110 THR A CA 1
ATOM 865 C C . THR A 1 110 ? -2.874 -3.870 14.414 1.00 86.75 110 THR A C 1
ATOM 867 O O . THR A 1 110 ? -2.019 -4.000 13.538 1.00 86.75 110 THR A O 1
ATOM 870 N N . GLU A 1 111 ? -4.065 -3.311 14.170 1.00 80.88 111 GLU A N 1
ATOM 871 C CA . GLU A 1 111 ? -4.468 -2.748 12.869 1.00 80.88 111 GLU A CA 1
ATOM 872 C C . GLU A 1 111 ? -3.483 -1.658 12.410 1.00 80.88 111 GLU A C 1
ATOM 874 O O . GLU A 1 111 ? -2.959 -1.714 11.295 1.00 80.88 111 GLU A O 1
ATOM 879 N N . MET A 1 112 ? -3.143 -0.719 13.299 1.00 87.62 112 MET A N 1
ATOM 880 C CA . MET A 1 112 ? -2.221 0.379 13.002 1.00 87.62 112 MET A CA 1
ATOM 881 C C . MET A 1 112 ? -0.812 -0.117 12.652 1.00 87.62 112 MET A C 1
ATOM 883 O O . MET A 1 112 ? -0.187 0.424 11.739 1.00 87.62 112 MET A O 1
ATOM 887 N N . SER A 1 113 ? -0.317 -1.171 13.309 1.00 88.88 113 SER A N 1
ATOM 888 C CA . SER A 1 113 ? 0.979 -1.779 12.974 1.00 88.88 113 SER A CA 1
ATOM 889 C C . SER A 1 113 ? 1.014 -2.322 11.540 1.00 88.88 113 SER A C 1
ATOM 891 O O . SER A 1 113 ? 1.990 -2.105 10.815 1.00 88.88 113 SER A O 1
ATOM 893 N N . TRP A 1 114 ? -0.053 -2.997 11.100 1.00 82.62 114 TRP A N 1
ATOM 894 C CA . TRP A 1 114 ? -0.160 -3.511 9.730 1.00 82.62 114 TRP A CA 1
ATOM 895 C C . TRP A 1 114 ? -0.282 -2.389 8.701 1.00 82.62 114 TRP A C 1
ATOM 897 O O . TRP A 1 114 ? 0.411 -2.417 7.682 1.00 82.62 114 TRP A O 1
ATOM 907 N N . VAL A 1 115 ? -1.086 -1.368 8.999 1.00 86.19 115 VAL A N 1
ATOM 908 C CA . VAL A 1 115 ? -1.241 -0.189 8.137 1.00 86.19 115 VAL A CA 1
ATOM 909 C C . VAL A 1 115 ? 0.081 0.568 7.987 1.00 86.19 115 VAL A C 1
ATOM 911 O O . VAL A 1 115 ? 0.450 0.934 6.874 1.00 86.19 115 VAL A O 1
ATOM 914 N N . LEU A 1 116 ? 0.845 0.750 9.068 1.00 87.50 116 LEU A N 1
ATOM 915 C CA . LEU A 1 116 ? 2.154 1.411 9.009 1.00 87.50 116 LEU A CA 1
ATOM 916 C C . LEU A 1 116 ? 3.165 0.624 8.170 1.00 87.50 116 LEU A C 1
ATOM 918 O O . LEU A 1 116 ? 3.882 1.220 7.366 1.00 87.50 116 LEU A O 1
ATOM 922 N N . LYS A 1 117 ? 3.204 -0.708 8.305 1.00 83.12 117 LYS A N 1
ATOM 923 C CA . LYS A 1 117 ? 4.052 -1.563 7.455 1.00 83.12 117 LYS A CA 1
ATOM 924 C C . LYS A 1 117 ? 3.690 -1.415 5.978 1.00 83.12 117 LYS A C 1
ATOM 926 O O . LYS A 1 117 ? 4.590 -1.319 5.146 1.00 83.12 117 LYS A O 1
ATOM 931 N N . TYR A 1 118 ? 2.396 -1.355 5.664 1.00 82.19 118 TYR A N 1
ATOM 932 C CA . TYR A 1 118 ? 1.921 -1.127 4.301 1.00 82.19 118 TYR A CA 1
ATOM 933 C C . TYR A 1 118 ? 2.309 0.246 3.775 1.00 82.19 118 TYR A C 1
ATOM 935 O O . TYR A 1 118 ? 2.864 0.345 2.682 1.00 82.19 118 TYR A O 1
ATOM 943 N N . PHE A 1 119 ? 2.090 1.295 4.564 1.00 84.12 119 PHE A N 1
ATOM 944 C CA . PHE A 1 119 ? 2.438 2.654 4.175 1.00 84.12 119 PHE A CA 1
ATOM 945 C C . PHE A 1 119 ? 3.941 2.801 3.925 1.00 84.12 119 PHE A C 1
ATOM 947 O O . PHE A 1 119 ? 4.344 3.371 2.916 1.00 84.12 119 PHE A O 1
ATOM 954 N N . HIS A 1 120 ? 4.777 2.224 4.791 1.00 84.56 120 HIS A N 1
ATOM 955 C CA . HIS A 1 120 ? 6.225 2.270 4.626 1.00 84.56 120 HIS A CA 1
ATOM 956 C C . HIS A 1 120 ? 6.680 1.521 3.367 1.00 84.56 120 HIS A C 1
ATOM 958 O O . HIS A 1 120 ? 7.416 2.083 2.556 1.00 84.56 120 HIS A O 1
ATOM 964 N N . ALA A 1 121 ? 6.186 0.297 3.149 1.00 79.75 121 ALA A N 1
ATOM 965 C CA . ALA A 1 121 ? 6.482 -0.464 1.937 1.00 79.75 121 ALA A CA 1
ATOM 966 C C . ALA A 1 121 ? 6.025 0.285 0.674 1.00 79.75 121 ALA A C 1
ATOM 968 O O . ALA A 1 121 ? 6.793 0.438 -0.273 1.00 79.75 121 ALA A O 1
ATOM 969 N N . SER A 1 122 ? 4.803 0.819 0.682 1.00 80.38 122 SER A N 1
ATOM 970 C CA . SER A 1 122 ? 4.252 1.583 -0.438 1.00 80.38 122 SER A CA 1
ATOM 971 C C . SER A 1 122 ? 5.026 2.875 -0.698 1.00 80.38 122 SER A C 1
ATOM 973 O O . SER A 1 122 ? 5.222 3.239 -1.854 1.00 80.38 122 SER A O 1
ATOM 975 N N . SER A 1 123 ? 5.482 3.564 0.349 1.00 84.62 123 SER A N 1
ATOM 976 C CA . SER A 1 123 ? 6.279 4.783 0.216 1.00 84.62 123 SER A CA 1
ATOM 977 C C . SER A 1 123 ? 7.622 4.489 -0.443 1.00 84.62 123 SER A C 1
ATOM 979 O O . SER A 1 123 ? 7.998 5.202 -1.366 1.00 84.62 123 SER A O 1
ATOM 981 N N . VAL A 1 124 ? 8.323 3.430 -0.023 1.00 82.88 124 VAL A N 1
ATOM 982 C CA . VAL A 1 124 ? 9.604 3.026 -0.631 1.00 82.88 124 VAL A CA 1
ATOM 983 C C . VAL A 1 124 ? 9.425 2.725 -2.119 1.00 82.88 124 VAL A C 1
ATOM 985 O O . VAL A 1 124 ? 10.186 3.214 -2.952 1.00 82.88 124 VAL A O 1
ATOM 988 N N . VAL A 1 125 ? 8.379 1.974 -2.461 1.00 79.50 125 VAL A N 1
ATOM 989 C CA . VAL A 1 125 ? 8.032 1.657 -3.851 1.00 79.50 125 VAL A CA 1
ATOM 990 C C . VAL A 1 125 ? 7.736 2.914 -4.659 1.00 79.50 125 VAL A C 1
ATOM 992 O O . VAL A 1 125 ? 8.285 3.086 -5.746 1.00 79.50 125 VAL A O 1
ATOM 995 N N . ALA A 1 126 ? 6.909 3.812 -4.125 1.00 79.69 126 ALA A N 1
ATOM 996 C CA . ALA A 1 126 ? 6.574 5.059 -4.793 1.00 79.69 126 ALA A CA 1
ATOM 997 C C . ALA A 1 126 ? 7.834 5.899 -5.034 1.00 79.69 126 ALA A C 1
ATOM 999 O O . ALA A 1 126 ? 8.059 6.349 -6.153 1.00 79.69 126 ALA A O 1
ATOM 1000 N N . THR A 1 127 ? 8.700 6.064 -4.031 1.00 80.50 127 THR A N 1
ATOM 1001 C CA . THR A 1 127 ? 9.952 6.821 -4.171 1.00 80.50 127 THR A CA 1
ATOM 1002 C C . THR A 1 127 ? 10.867 6.234 -5.248 1.00 80.50 127 THR A C 1
ATOM 1004 O O . THR A 1 127 ? 11.443 6.988 -6.034 1.00 80.50 127 THR A O 1
ATOM 1007 N N . LEU A 1 128 ? 10.972 4.907 -5.352 1.00 76.62 128 LEU A N 1
ATOM 1008 C CA . LEU A 1 128 ? 11.713 4.263 -6.444 1.00 76.62 128 LEU A CA 1
ATOM 1009 C C . LEU A 1 128 ? 11.074 4.555 -7.809 1.00 76.62 128 LEU A C 1
ATOM 1011 O O . LEU A 1 128 ? 11.770 4.869 -8.775 1.00 76.62 128 LEU A O 1
ATOM 1015 N N . PHE A 1 129 ? 9.746 4.531 -7.885 1.00 76.31 129 PHE A N 1
ATOM 1016 C CA . PHE A 1 129 ? 9.018 4.820 -9.118 1.00 76.31 129 PHE A CA 1
ATOM 1017 C C . PHE A 1 129 ? 9.215 6.273 -9.581 1.00 76.31 129 PHE A C 1
ATOM 1019 O O . PHE A 1 129 ? 9.520 6.517 -10.746 1.00 76.31 129 PHE A O 1
ATOM 1026 N N . TRP A 1 130 ? 9.135 7.238 -8.659 1.00 75.25 130 TRP A N 1
ATOM 1027 C CA . TRP A 1 130 ? 9.365 8.660 -8.945 1.00 75.25 130 TRP A CA 1
ATOM 1028 C C . TRP A 1 130 ? 10.823 8.972 -9.312 1.00 75.25 130 TRP A C 1
ATOM 1030 O O . TRP A 1 130 ? 11.072 9.879 -10.104 1.00 75.25 130 TRP A O 1
ATOM 1040 N N . THR A 1 131 ? 11.794 8.230 -8.772 1.00 76.62 131 THR A N 1
ATOM 1041 C CA . THR A 1 131 ? 13.225 8.437 -9.076 1.00 76.62 131 THR A CA 1
ATOM 1042 C C . THR A 1 131 ? 13.688 7.736 -10.355 1.00 76.62 131 THR A C 1
ATOM 1044 O O . THR A 1 131 ? 14.686 8.149 -10.947 1.00 76.62 131 THR A O 1
ATOM 1047 N N . THR A 1 132 ? 12.944 6.733 -10.832 1.00 76.00 132 THR A N 1
ATOM 1048 C CA . THR A 1 132 ? 13.240 5.985 -12.066 1.00 76.00 132 THR A CA 1
ATOM 1049 C C . THR A 1 132 ? 13.467 6.880 -13.299 1.00 76.00 132 THR A C 1
ATOM 1051 O O . THR A 1 132 ? 14.524 6.740 -13.912 1.00 76.00 132 THR A O 1
ATOM 1054 N N . PRO A 1 133 ? 12.579 7.823 -13.686 1.00 75.50 133 PRO A N 1
ATOM 1055 C CA . PRO A 1 133 ? 12.794 8.647 -14.884 1.00 75.50 133 PRO A CA 1
ATOM 1056 C C . PRO A 1 133 ? 14.038 9.542 -14.787 1.00 75.50 133 PRO A C 1
ATOM 1058 O O . PRO A 1 133 ? 14.748 9.724 -15.777 1.00 75.50 133 PRO A O 1
ATOM 1061 N N . THR A 1 134 ? 14.352 10.050 -13.595 1.00 75.56 134 THR A N 1
ATOM 1062 C CA . THR A 1 134 ? 15.562 10.847 -13.356 1.00 75.56 134 THR A CA 1
ATOM 1063 C C . THR A 1 134 ? 16.821 9.998 -13.513 1.00 75.56 134 THR A C 1
ATOM 1065 O O . THR A 1 134 ? 17.761 10.418 -14.183 1.00 75.56 134 THR A O 1
ATOM 1068 N N . LEU A 1 135 ? 16.833 8.783 -12.953 1.00 72.19 135 LEU A N 1
ATOM 1069 C CA . LEU A 1 135 ? 17.957 7.851 -13.089 1.00 72.19 135 LEU A CA 1
ATOM 1070 C C . LEU A 1 135 ? 18.157 7.406 -14.539 1.00 72.19 135 LEU A C 1
ATOM 1072 O O . LEU A 1 135 ? 19.287 7.405 -15.022 1.00 72.19 135 LEU A O 1
ATOM 1076 N N . VAL A 1 136 ? 17.070 7.083 -15.245 1.00 71.50 136 VAL A N 1
ATOM 1077 C CA . VAL A 1 136 ? 17.115 6.723 -16.670 1.00 71.50 136 VAL A CA 1
ATOM 1078 C C . VAL A 1 136 ? 17.707 7.870 -17.485 1.00 71.50 136 VAL A C 1
ATOM 1080 O O . VAL A 1 136 ? 18.649 7.643 -18.236 1.00 71.50 136 VAL A O 1
ATOM 1083 N N . SER A 1 137 ? 17.237 9.103 -17.274 1.00 74.25 137 SER A N 1
ATOM 1084 C CA . SER A 1 137 ? 17.771 10.295 -17.942 1.00 74.25 137 SER A CA 1
ATOM 1085 C C . SER A 1 137 ? 19.279 10.462 -17.702 1.00 74.25 137 SER A C 1
ATOM 1087 O O . SER A 1 137 ? 20.049 10.558 -18.656 1.00 74.25 137 SER A O 1
ATOM 1089 N N . VAL A 1 138 ? 19.733 10.394 -16.443 1.00 79.12 138 VAL A N 1
ATOM 1090 C CA . VAL A 1 138 ? 21.161 10.511 -16.086 1.00 79.12 138 VAL A CA 1
ATOM 1091 C C . VAL A 1 138 ? 22.010 9.432 -16.764 1.00 79.12 138 VAL A C 1
ATOM 1093 O O . VAL A 1 138 ? 23.089 9.736 -17.273 1.00 79.12 138 VAL A O 1
ATOM 1096 N N . ILE A 1 139 ? 21.530 8.187 -16.810 1.00 71.50 139 ILE A N 1
ATOM 1097 C CA . ILE A 1 139 ? 22.244 7.077 -17.454 1.00 71.50 139 ILE A CA 1
ATOM 1098 C C . ILE A 1 139 ? 22.300 7.275 -18.972 1.00 71.50 139 ILE A C 1
ATOM 1100 O O . ILE A 1 139 ? 23.361 7.080 -19.563 1.00 71.50 139 ILE A O 1
ATOM 1104 N N . THR A 1 140 ? 21.200 7.686 -19.610 1.00 70.00 140 THR A N 1
ATOM 1105 C CA . THR A 1 140 ? 21.162 7.930 -21.059 1.00 70.00 140 THR A CA 1
ATOM 1106 C C . THR A 1 140 ? 22.094 9.072 -21.451 1.00 70.00 140 THR A C 1
ATOM 1108 O O . THR A 1 140 ? 22.922 8.896 -22.343 1.00 70.00 140 THR A O 1
ATOM 1111 N N . PHE A 1 141 ? 22.039 10.208 -20.751 1.00 72.88 141 PHE A N 1
ATOM 1112 C CA . PHE A 1 141 ? 22.949 11.326 -21.010 1.00 72.88 141 PHE A CA 1
ATOM 1113 C C . PHE A 1 141 ? 24.410 10.958 -20.719 1.00 72.88 141 PHE A C 1
ATOM 1115 O O . PHE A 1 141 ? 25.290 11.278 -21.517 1.00 72.88 14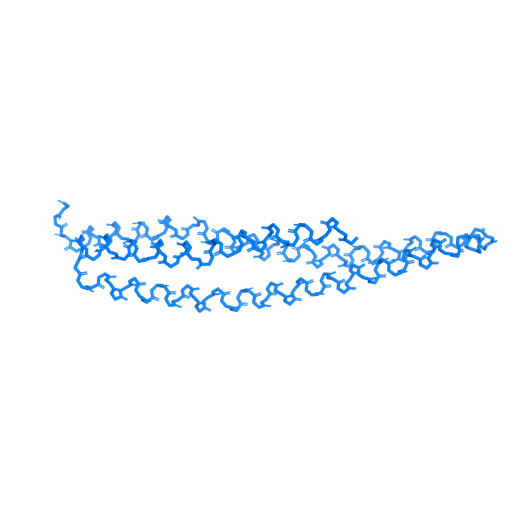1 PHE A O 1
ATOM 1122 N N . GLY A 1 142 ? 24.675 10.228 -19.631 1.00 76.69 142 GLY A N 1
ATOM 1123 C CA . GLY A 1 142 ? 26.012 9.731 -19.308 1.00 76.69 142 GLY A CA 1
ATOM 1124 C C . GLY A 1 142 ? 26.571 8.793 -20.381 1.00 76.69 142 GLY A C 1
ATOM 1125 O O . GLY A 1 142 ? 27.724 8.939 -20.783 1.00 76.69 142 GLY A O 1
ATOM 1126 N N . ALA A 1 143 ? 25.750 7.877 -20.898 1.00 68.44 143 ALA A N 1
ATOM 1127 C CA . ALA A 1 143 ? 26.128 6.974 -21.981 1.00 68.44 143 ALA A CA 1
ATOM 1128 C C . ALA A 1 143 ? 26.387 7.725 -23.297 1.00 68.44 143 ALA A C 1
ATOM 1130 O O . ALA A 1 143 ? 27.381 7.435 -23.961 1.00 68.44 143 ALA A O 1
ATOM 1131 N N . CYS A 1 144 ? 25.566 8.722 -23.649 1.00 66.12 144 CYS A N 1
ATOM 1132 C CA . CYS A 1 144 ? 25.790 9.553 -24.838 1.00 66.12 144 CYS A CA 1
ATOM 1133 C C . CYS A 1 144 ? 27.140 10.284 -24.787 1.00 66.12 144 CYS A C 1
ATOM 1135 O O . CYS A 1 144 ? 27.868 10.299 -25.779 1.00 66.12 144 CYS A O 1
ATOM 1137 N N . ILE A 1 145 ? 27.512 10.821 -23.619 1.00 73.25 145 ILE A N 1
ATOM 1138 C CA . ILE A 1 145 ? 28.810 11.485 -23.416 1.00 73.25 145 ILE A CA 1
ATOM 1139 C C . ILE A 1 145 ? 29.972 10.490 -23.580 1.00 73.25 145 ILE A C 1
ATOM 1141 O O . ILE A 1 145 ? 30.993 10.822 -24.182 1.00 73.25 145 ILE A O 1
ATOM 1145 N N . LEU A 1 146 ? 29.821 9.264 -23.071 1.00 66.88 146 LEU A N 1
ATOM 1146 C CA . LEU A 1 146 ? 30.866 8.232 -23.087 1.00 66.88 146 LEU A CA 1
ATOM 1147 C C . LEU A 1 146 ? 31.064 7.602 -24.475 1.00 66.88 146 LEU A C 1
ATOM 1149 O O . LEU A 1 146 ? 32.190 7.271 -24.845 1.00 66.88 146 LEU A O 1
ATOM 1153 N N . VAL A 1 147 ? 29.984 7.469 -25.251 1.00 69.12 147 VAL A N 1
ATOM 1154 C CA . VAL A 1 147 ? 30.001 6.931 -26.624 1.00 69.12 147 VAL A CA 1
ATOM 1155 C C . VAL A 1 147 ? 30.471 7.974 -27.646 1.00 69.12 147 VAL A C 1
ATOM 1157 O O . VAL A 1 147 ? 30.820 7.613 -28.768 1.00 69.12 147 VAL A O 1
ATOM 1160 N N . LYS A 1 148 ? 30.603 9.250 -27.251 1.00 60.09 148 LYS A N 1
ATOM 1161 C CA . LYS A 1 148 ? 31.151 10.319 -28.104 1.00 60.09 148 LYS A CA 1
ATOM 1162 C C . LYS A 1 148 ? 30.376 10.491 -29.422 1.00 60.09 148 LYS A C 1
ATOM 1164 O O . LYS A 1 148 ? 30.941 10.901 -30.430 1.00 60.09 148 LYS A O 1
ATOM 1169 N N . THR A 1 149 ? 29.091 10.152 -29.418 1.00 53.78 149 THR A N 1
ATOM 1170 C CA . THR A 1 149 ? 28.163 10.458 -30.509 1.00 53.78 149 THR A CA 1
ATOM 1171 C C . THR A 1 149 ? 27.799 11.934 -30.422 1.00 53.78 149 THR A C 1
ATOM 1173 O O . THR A 1 149 ? 27.403 12.400 -29.354 1.00 53.78 149 THR A O 1
ATOM 1176 N N . GLU A 1 150 ? 27.996 12.668 -31.518 1.00 49.81 150 GLU A N 1
ATOM 1177 C CA . GLU A 1 150 ? 27.666 14.092 -31.609 1.00 49.81 150 GLU A CA 1
ATOM 1178 C C . GLU A 1 150 ? 26.171 14.301 -31.317 1.00 49.81 150 GLU A C 1
ATOM 1180 O O . GLU A 1 150 ? 25.337 13.538 -31.809 1.00 49.81 150 GLU A O 1
ATOM 1185 N N . LEU A 1 151 ? 25.874 15.272 -30.441 1.00 49.66 151 LEU A N 1
ATOM 1186 C CA . LEU A 1 151 ? 24.513 15.690 -30.085 1.00 49.66 151 LEU A CA 1
ATOM 1187 C C . LEU A 1 151 ? 23.745 16.224 -31.297 1.00 49.66 151 LEU A C 1
ATOM 1189 O O . LEU A 1 151 ? 24.363 16.956 -32.103 1.00 49.66 151 LEU A O 1
#

Radius of gyration: 25.13 Å; chains: 1; bounding box: 58×26×69 Å

InterPro domains:
  IPR011527 ABC transporter type 1, transmembrane domain [PF00664] (2-141)
  IPR011527 ABC transporter type 1, transmembrane domain [PS50929] (1-151)
  IPR036640 ABC transporter type 1, transmembrane domain superfamily [G3DSA:1.20.1560.10] (1-150)
  IPR036640 ABC transporter type 1, transmembrane domain superfamily [SSF90123] (3-145)
  IPR050173 ATP-binding cassette transporter C-like [PTHR24223] (1-147)

pLDDT: mean 76.78, std 9.24, range [49.66, 91.56]

Foldseek 3Di:
DVVVVVVVVVVVVVVVVVVVVVVVVLVVVLVVCCVPPNDVVNVVSVVVVVVVVVVVVVLVVVLVVLVVVLVVLVVVLVVLVVVCVVCVVVCVVVVVPVVSVVVSVVSVVVSVVSVVVSVVSVVVVVVCVVCVVVVVVVVVVVVCVVVVPDD

Sequence (151 aa):
MINVDVERVGDFFNHIHGLWVIPIQTVLALTILCINLGWIPSLAAFSVTTLVMVCNTPLATMQQGLTSKIMDATDARMKMTSETIKNMQILKLHSWELIFLQKLLQLRDTEMSWVLKYFHASSVVATLFWTTPTLVSVITFGACILVKTEL

Organism: NCBI:txid97028

Secondary structure (DSSP, 8-state):
-HHHHHHHHHHHHHHHHHHHHHHHHHHHHHHHHHHHH-HHHHHHHHHHHHHHHHHHHHHHHHHHHHHHHHHHHHHHHHHHHHHHHHTHHHHHHTT-HHHHHHHHHHHHHHHHHHHHHHHHHHHHHHHHHHHHHHHHHHHHHHHHHHHT---